Protein 3K2T (pdb70)

Sequence (53 aa):
EIVRTKQKPMDSEEAVLQMNLLGHSFYVYTDAETNGTNIVYSRKDGKYGLIET

Organism: Listeria monocytogenes serovar 1/2a (strain ATCC BAA-679 / EGD-e) (NCBI:txid169963)

Radius of gyration: 10.83 Å; Cα contacts (8 Å, |Δi|>4): 79; chains: 1; bounding box: 22×24×27 Å

B-factor: mean 37.62, std 16.06, range [5.38, 86.71]

Structure (mmCIF, N/CA/C/O backbone):
data_3K2T
#
_entry.id   3K2T
#
_cell.length_a   51.007
_cell.length_b   25.600
_cell.length_c   47.930
_cell.angle_alpha   90
_cell.angle_beta   90
_cell.angle_gamma   90
#
_symmetry.space_group_name_H-M   'P 21 21 2'
#
loop_
_entity.id
_entity.type
_entity.pdbx_description
1 polymer 'Lmo2511 protein'
2 water water
#
loop_
_atom_site.group_PDB
_atom_site.id
_atom_site.type_symbol
_atom_site.label_atom_id
_atom_site.label_alt_id
_atom_site.label_comp_id
_atom_site.label_asym_id
_atom_site.label_entity_id
_atom_site.label_seq_id
_atom_site.pdbx_PDB_ins_code
_atom_site.Cartn_x
_atom_site.Cartn_y
_atom_site.Cartn_z
_atom_site.o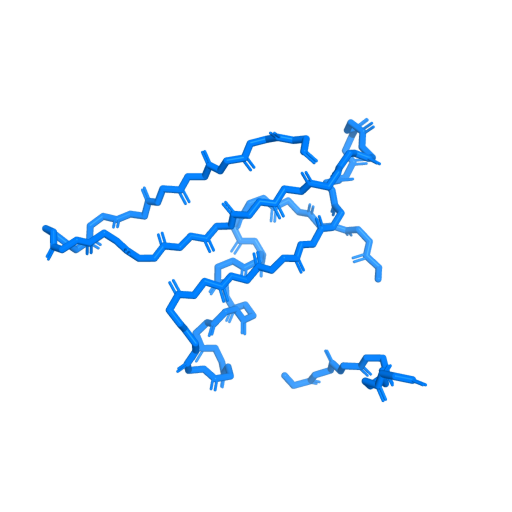ccupancy
_atom_site.B_iso_or_equiv
_atom_site.auth_seq_id
_atom_site.auth_comp_id
_atom_site.auth_asym_id
_atom_site.auth_atom_id
_atom_site.pdbx_PDB_model_num
ATOM 1 N N . GLU A 1 1 ? 9.787 14.746 16.100 1.00 59.37 1 GLU A N 1
ATOM 2 C CA . GLU A 1 1 ? 10.248 16.139 15.888 1.00 58.40 1 GLU A CA 1
ATOM 3 C C . GLU A 1 1 ? 10.197 16.522 14.403 1.00 60.88 1 GLU A C 1
ATOM 4 O O . GLU A 1 1 ? 11.006 17.308 13.906 1.00 72.94 1 GLU A O 1
ATOM 10 N N . ILE A 1 2 ? 9.252 15.929 13.688 1.00 58.16 2 ILE A N 1
ATOM 11 C CA . ILE A 1 2 ? 9.053 16.196 12.262 1.00 52.08 2 ILE A CA 1
ATOM 12 C C . ILE A 1 2 ? 7.918 15.310 11.781 1.00 42.84 2 ILE A C 1
ATOM 13 O O . ILE A 1 2 ? 8.055 14.095 11.706 1.00 44.36 2 ILE A O 1
ATOM 18 N N . VAL A 1 3 ? 6.795 15.935 11.464 1.00 4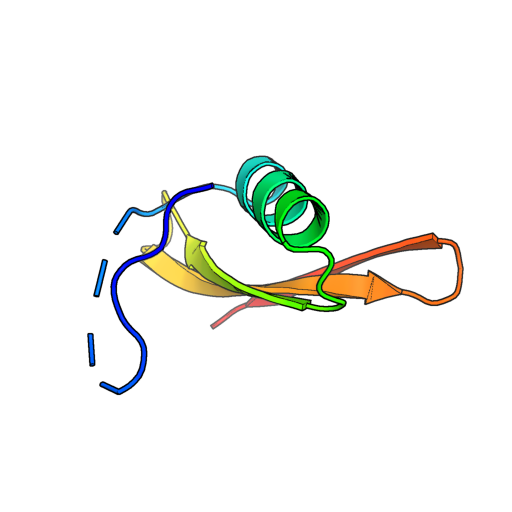0.95 3 VAL A N 1
ATOM 19 C CA . VAL A 1 3 ? 5.609 15.238 10.993 1.00 38.49 3 VAL A CA 1
ATOM 20 C C . VAL A 1 3 ? 5.118 15.907 9.723 1.00 46.11 3 VAL A C 1
ATOM 21 O O . VAL A 1 3 ? 5.464 17.058 9.458 1.00 39.99 3 VAL A O 1
ATOM 25 N N . ARG A 1 4 ? 4.330 15.187 8.931 1.00 48.94 4 ARG A N 1
ATOM 26 C CA . ARG A 1 4 ? 3.792 15.750 7.703 1.00 51.29 4 ARG A CA 1
ATOM 27 C C . ARG A 1 4 ? 2.543 16.556 8.040 1.00 58.09 4 ARG A C 1
ATOM 28 O O . ARG A 1 4 ? 2.588 17.779 8.099 1.00 71.07 4 ARG A O 1
ATOM 30 N N . THR A 1 5 ? 1.431 15.864 8.267 1.00 60.53 5 THR A N 1
ATOM 31 C CA . THR A 1 5 ? 0.164 16.521 8.589 1.00 63.93 5 THR A CA 1
ATOM 32 C C . THR A 1 5 ? -0.974 15.488 8.598 1.00 65.75 5 THR A C 1
ATOM 33 O O . THR A 1 5 ? -1.220 14.821 7.593 1.00 60.29 5 THR A O 1
ATOM 37 N N . LYS A 1 6 ? -1.654 15.356 9.739 1.00 69.04 6 LYS A N 1
ATOM 38 C CA . LYS A 1 6 ? -2.752 14.393 9.898 1.00 67.61 6 LYS A CA 1
ATOM 39 C C . LYS A 1 6 ? -4.035 14.798 9.169 1.00 70.48 6 LYS A C 1
ATOM 40 O O . LYS A 1 6 ? -4.511 15.924 9.308 1.00 71.52 6 LYS A O 1
ATOM 42 N N . GLN A 1 7 ? -4.594 13.870 8.399 1.00 72.98 7 GLN A N 1
ATOM 43 C CA . GLN A 1 7 ? -5.826 14.122 7.654 1.00 74.35 7 GLN A CA 1
ATOM 44 C C . GLN A 1 7 ? -5.627 15.189 6.584 1.00 69.89 7 GLN A C 1
ATOM 45 O O . GLN A 1 7 ? -6.589 15.656 5.977 1.00 68.52 7 GLN A O 1
ATOM 51 N N . LYS A 1 11 ? 8.948 10.970 4.586 1.00 53.97 11 LYS A N 1
ATOM 52 C CA . LYS A 1 11 ? 10.168 10.434 3.995 1.00 52.90 11 LYS A CA 1
ATOM 53 C C . LYS A 1 11 ? 10.411 9.001 4.457 1.00 52.20 11 LYS A C 1
ATOM 54 O O . LYS A 1 11 ? 10.141 8.661 5.606 1.00 53.88 11 LYS A O 1
ATOM 56 N N . PRO A 1 12 ? 10.914 8.136 3.559 1.00 49.73 12 PRO A N 1
ATOM 57 C CA . PRO A 1 12 ? 11.188 6.737 3.900 1.00 43.63 12 PRO A CA 1
ATOM 58 C C . PRO A 1 12 ? 12.388 6.578 4.833 1.00 46.54 12 PRO A C 1
ATOM 59 O O . PRO A 1 12 ? 13.361 7.336 4.765 1.00 42.14 12 PRO A O 1
ATOM 63 N N . MET A 1 13 ? 12.309 5.579 5.702 1.00 30.58 13 MET A N 1
ATOM 64 C CA . MET A 1 13 ? 13.364 5.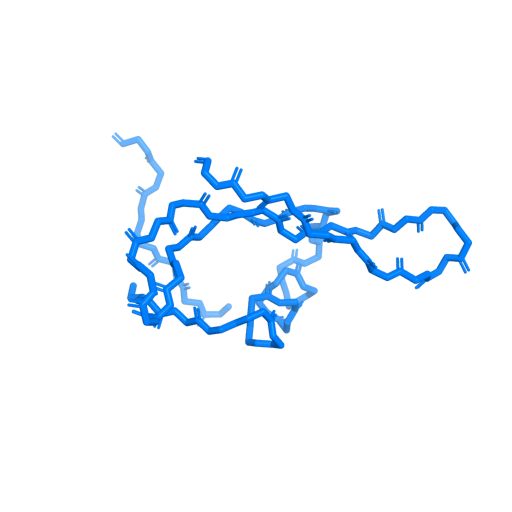326 6.666 1.00 30.51 13 MET A CA 1
ATOM 65 C C . MET A 1 13 ? 13.450 3.832 6.938 1.00 30.78 13 MET A C 1
ATOM 66 O O . MET A 1 13 ? 12.628 3.054 6.446 1.00 37.02 13 MET A O 1
ATOM 71 N N . ASP A 1 14 ? 14.464 3.425 7.690 1.00 31.28 14 ASP A N 1
ATOM 72 C CA . ASP A 1 14 ? 14.605 2.021 8.032 1.00 41.88 14 ASP A CA 1
ATOM 73 C C . ASP A 1 14 ? 14.056 1.817 9.440 1.00 37.01 14 ASP A C 1
ATOM 74 O O . ASP A 1 14 ? 13.739 2.781 10.145 1.00 33.37 14 ASP A O 1
ATOM 79 N N . SER A 1 15 ? 13.943 0.560 9.845 1.00 37.44 15 SER A N 1
ATOM 80 C CA . SER A 1 15 ? 13.410 0.217 11.157 1.00 42.24 15 SER A CA 1
ATOM 81 C C . SER A 1 15 ? 13.972 1.031 12.337 1.00 42.20 15 SER A C 1
ATOM 82 O O . SER A 1 15 ? 13.209 1.597 13.127 1.00 41.38 15 SER A O 1
ATOM 85 N N . GLU A 1 16 ? 15.294 1.101 12.454 1.00 44.10 16 GLU A N 1
ATOM 86 C CA . GLU A 1 16 ? 15.9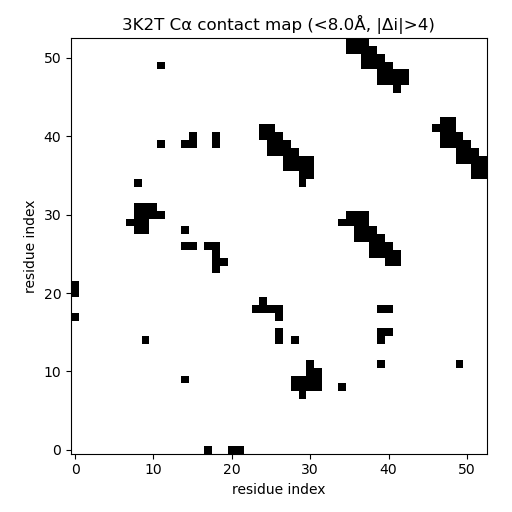24 1.819 13.566 1.00 46.50 16 GLU A CA 1
ATOM 87 C C . GLU A 1 16 ? 15.562 3.302 13.659 1.00 41.73 16 GLU A C 1
ATOM 88 O O . GLU A 1 16 ? 15.473 3.860 14.753 1.00 43.83 16 GLU A O 1
ATOM 94 N N . GLU A 1 17 ? 15.359 3.940 12.515 1.00 35.37 17 GLU A N 1
ATOM 95 C CA . GLU A 1 17 ? 15.001 5.348 12.493 1.00 33.44 17 GLU A CA 1
ATOM 96 C C . GLU A 1 17 ? 13.545 5.558 12.905 1.00 28.99 17 GLU A C 1
ATOM 97 O O . GLU A 1 17 ? 13.215 6.554 13.551 1.00 27.52 17 GLU A O 1
ATOM 103 N N . ALA A 1 18 ? 12.682 4.618 12.536 1.00 24.07 18 ALA A N 1
ATOM 104 C CA . ALA A 1 18 ? 11.262 4.700 12.865 1.00 24.82 18 ALA A CA 1
ATOM 105 C C . ALA A 1 18 ? 11.059 4.574 14.374 1.00 27.43 18 ALA A C 1
ATOM 106 O O . ALA A 1 18 ? 10.219 5.256 14.966 1.00 23.57 18 ALA A O 1
ATOM 108 N N . VAL A 1 19 ? 11.835 3.687 14.982 1.00 23.12 19 VAL A N 1
ATOM 109 C CA . VAL A 1 19 ? 11.783 3.473 16.416 1.00 24.62 19 VAL A CA 1
ATOM 110 C C . VAL A 1 19 ? 12.150 4.756 17.144 1.00 27.10 19 VAL A C 1
ATOM 111 O O . VAL A 1 19 ? 11.509 5.127 18.131 1.00 31.73 19 VAL A O 1
ATOM 115 N N . LEU A 1 20 ? 13.182 5.435 16.651 1.00 31.84 20 LEU A N 1
ATOM 116 C CA . LEU A 1 20 ? 13.618 6.685 17.258 1.00 29.60 20 LEU A CA 1
ATOM 117 C C . LEU A 1 20 ? 12.482 7.700 17.174 1.00 34.42 20 LEU A C 1
ATOM 118 O O . LEU A 1 20 ? 12.202 8.401 18.149 1.00 35.04 20 LEU A O 1
ATOM 123 N N . GLN A 1 21 ? 11.818 7.769 16.019 1.00 34.39 21 GLN A N 1
ATOM 124 C CA . GLN A 1 21 ? 10.705 8.704 15.847 1.00 32.43 21 GLN A CA 1
ATOM 125 C C . GLN A 1 21 ? 9.524 8.292 16.717 1.00 27.45 21 GLN A C 1
ATOM 126 O O . GLN A 1 21 ? 8.824 9.141 17.269 1.00 31.54 21 GLN A O 1
ATOM 132 N N . MET A 1 22 ? 9.299 6.984 16.817 1.00 20.24 22 MET A N 1
ATOM 133 C CA . MET A 1 22 ? 8.205 6.455 17.622 1.00 19.49 22 MET A CA 1
ATOM 134 C C . MET A 1 22 ? 8.350 6.926 19.068 1.00 22.68 22 MET A C 1
ATOM 135 O O . MET A 1 22 ? 7.382 7.368 19.693 1.00 22.95 22 MET A O 1
ATOM 140 N N . ASN A 1 23 ? 9.570 6.843 19.591 1.00 20.57 23 ASN A N 1
ATOM 141 C CA . ASN A 1 23 ? 9.824 7.244 20.970 1.00 26.10 23 ASN A CA 1
ATOM 142 C C . ASN A 1 23 ? 9.884 8.754 21.197 1.00 26.99 23 ASN A C 1
ATOM 143 O O . ASN A 1 23 ? 9.441 9.242 22.240 1.00 28.33 23 ASN A O 1
ATOM 148 N N . LEU A 1 24 ? 10.424 9.499 20.235 1.00 32.32 24 LEU A N 1
ATOM 149 C CA . LEU A 1 24 ? 10.503 10.953 20.373 1.00 32.59 24 LEU A CA 1
ATOM 150 C C . LEU A 1 24 ? 9.094 11.509 20.577 1.00 40.10 24 LEU A C 1
ATOM 151 O O . LEU A 1 24 ? 8.895 12.450 21.347 1.00 44.39 24 LEU A O 1
ATOM 156 N N . LEU A 1 25 ? 8.119 10.907 19.893 1.00 40.85 25 LEU A N 1
ATOM 157 C CA . LEU A 1 25 ? 6.713 11.314 20.001 1.00 37.90 25 LEU A CA 1
ATOM 158 C C . LEU A 1 25 ? 6.070 10.631 21.211 1.00 32.90 25 LEU A C 1
ATOM 159 O O . LEU A 1 25 ? 5.031 11.057 21.713 1.00 37.70 25 LEU A O 1
ATOM 164 N N . GLY A 1 26 ? 6.695 9.553 21.664 1.00 36.96 26 GLY A N 1
ATOM 165 C CA . GLY A 1 26 ? 6.179 8.823 22.807 1.00 37.39 26 GLY A CA 1
ATOM 166 C C . GLY A 1 26 ? 5.017 7.907 22.472 1.00 29.13 26 GLY A C 1
ATOM 167 O O . GLY A 1 26 ? 4.123 7.734 23.291 1.00 35.20 26 GLY A O 1
ATOM 168 N N . HIS A 1 27 ? 5.031 7.318 21.278 1.00 30.89 27 HIS A N 1
ATOM 169 C CA . HIS A 1 27 ? 3.964 6.415 20.856 1.00 31.89 27 HIS A CA 1
ATOM 170 C C . HIS A 1 27 ? 4.343 4.943 21.042 1.00 28.34 27 HIS A C 1
ATOM 171 O O . HIS A 1 27 ? 5.521 4.597 21.159 1.00 29.19 27 HIS A O 1
ATOM 178 N N . SER A 1 28 ? 3.332 4.081 21.042 1.00 26.64 28 SER A N 1
ATOM 179 C CA . SER A 1 28 ? 3.523 2.646 21.223 1.00 22.64 28 SER A CA 1
ATOM 180 C C . SER A 1 28 ? 3.765 1.921 19.905 1.00 19.28 28 SER A C 1
ATOM 181 O O . SER A 1 28 ? 4.235 0.781 19.896 1.00 24.69 28 SER A O 1
ATOM 184 N N . PHE A 1 29 ? 3.422 2.582 18.802 1.00 11.02 29 PHE A N 1
ATOM 185 C CA . PHE A 1 29 ? 3.619 2.042 17.459 1.00 17.06 29 PHE A CA 1
ATOM 186 C C . PHE A 1 29 ? 3.757 3.206 16.489 1.00 18.31 29 PHE A C 1
ATOM 187 O O . PHE A 1 29 ? 3.286 4.307 16.756 1.00 16.64 29 PHE A O 1
ATOM 195 N N . TYR A 1 30 ? 4.407 2.964 15.361 1.00 20.66 30 TYR A N 1
ATOM 196 C CA . TYR A 1 30 ? 4.648 4.026 14.397 1.00 15.70 30 TYR A CA 1
ATOM 197 C C . TYR A 1 30 ? 4.572 3.474 12.974 1.00 20.22 30 TYR A C 1
ATOM 198 O O . TYR A 1 30 ? 5.264 2.511 12.630 1.00 13.37 30 TYR A O 1
ATOM 207 N N . VAL A 1 31 ? 3.718 4.085 12.158 1.00 22.44 31 VAL A N 1
ATOM 208 C CA . VAL A 1 31 ? 3.532 3.655 10.776 1.00 19.52 31 VAL A CA 1
ATOM 209 C C . VAL A 1 31 ? 4.435 4.467 9.866 1.00 16.39 31 VAL A C 1
ATOM 210 O O . VAL A 1 31 ? 4.485 5.691 9.968 1.00 23.74 31 VAL A O 1
ATOM 214 N N . TYR A 1 32 ? 5.133 3.795 8.960 1.00 24.28 32 TYR A N 1
ATOM 215 C CA . TYR A 1 32 ? 6.032 4.508 8.066 1.00 20.03 32 TYR A CA 1
ATOM 216 C C . TYR A 1 32 ? 6.273 3.743 6.776 1.00 23.79 32 TYR A C 1
ATOM 217 O O . TYR A 1 32 ? 5.757 2.638 6.585 1.00 36.39 32 TYR A O 1
ATOM 226 N N . THR A 1 33 ? 7.058 4.342 5.888 1.00 29.71 33 THR A N 1
ATOM 227 C CA . THR A 1 33 ? 7.405 3.708 4.622 1.00 30.97 33 THR A CA 1
ATOM 228 C C . THR A 1 33 ? 8.845 3.199 4.726 1.00 25.04 33 THR A C 1
ATOM 229 O O . THR A 1 33 ? 9.720 3.906 5.213 1.00 28.23 33 THR A O 1
ATOM 233 N N . ASP A 1 34 ? 9.090 1.969 4.290 1.00 27.13 34 ASP A N 1
ATOM 234 C CA . ASP A 1 34 ? 10.437 1.413 4.361 1.00 34.04 34 ASP A CA 1
ATOM 235 C C . ASP A 1 34 ? 11.327 1.993 3.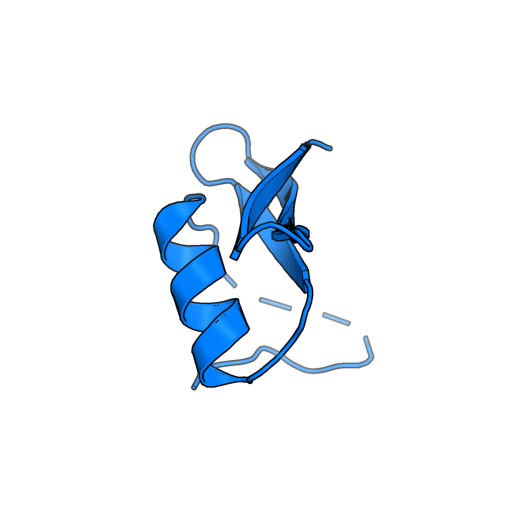265 1.00 26.37 34 ASP A C 1
ATOM 236 O O . ASP A 1 34 ? 10.846 2.389 2.209 1.00 36.35 34 ASP A O 1
ATOM 241 N N . ALA A 1 35 ? 12.627 2.033 3.519 1.00 33.24 35 ALA A N 1
ATOM 242 C CA . ALA A 1 35 ? 13.562 2.576 2.548 1.00 47.38 35 ALA A CA 1
ATOM 243 C C . ALA A 1 35 ? 13.677 1.748 1.264 1.00 54.29 35 ALA A C 1
ATOM 244 O O . ALA A 1 35 ? 13.171 2.161 0.220 1.00 55.61 35 ALA A O 1
ATOM 246 N N . GLU A 1 36 ? 14.326 0.585 1.338 1.00 52.48 36 GLU A N 1
ATOM 247 C CA . GLU A 1 36 ? 14.521 -0.253 0.153 1.00 55.80 36 GLU A CA 1
ATOM 248 C C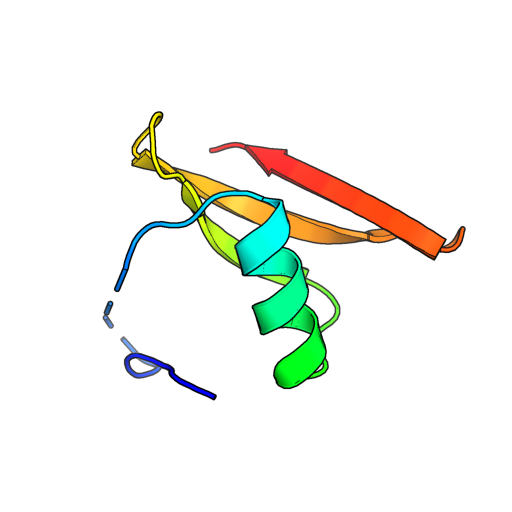 . GLU A 1 36 ? 13.286 -0.937 -0.419 1.00 50.21 36 GLU A C 1
ATOM 249 O O . GLU A 1 36 ? 13.196 -1.112 -1.630 1.00 59.91 36 GLU A O 1
ATOM 255 N N . THR A 1 37 ? 12.340 -1.339 0.423 1.00 56.06 37 THR A N 1
ATOM 256 C CA . THR A 1 37 ? 11.146 -2.003 -0.098 1.00 50.18 37 THR A CA 1
ATOM 257 C C . THR A 1 37 ? 10.110 -0.984 -0.557 1.00 49.54 37 THR A C 1
ATOM 258 O O . THR A 1 37 ? 9.390 -1.214 -1.531 1.00 48.80 37 THR A O 1
ATOM 262 N N . ASN A 1 38 ? 10.050 0.144 0.148 1.00 50.10 38 ASN A N 1
ATOM 263 C CA . ASN A 1 38 ? 9.103 1.220 -0.143 1.00 40.76 38 ASN A CA 1
ATOM 264 C C . ASN A 1 38 ? 7.691 0.793 0.269 1.00 43.16 38 ASN A C 1
ATOM 265 O O . ASN A 1 38 ? 6.686 1.368 -0.167 1.00 37.84 38 ASN A O 1
ATOM 270 N N . GLY A 1 39 ? 7.625 -0.231 1.113 1.00 39.36 39 GLY A N 1
ATOM 271 C CA . GLY A 1 39 ? 6.344 -0.711 1.596 1.00 33.32 39 GLY A CA 1
ATOM 272 C C . GLY A 1 39 ? 6.031 -0.121 2.961 1.00 30.13 39 GLY A C 1
ATOM 273 O O . GLY A 1 39 ? 6.918 0.317 3.682 1.00 33.68 39 GLY A O 1
ATOM 274 N N . THR A 1 40 ? 4.755 -0.102 3.311 1.00 24.27 40 THR A N 1
ATOM 275 C CA . THR A 1 40 ? 4.321 0.430 4.590 1.00 27.63 40 THR A CA 1
ATOM 276 C C . THR A 1 40 ? 4.645 -0.541 5.739 1.00 25.04 40 THR A C 1
ATOM 277 O O . THR A 1 40 ? 4.145 -1.665 5.760 1.00 29.00 40 THR A O 1
ATOM 281 N N . ASN A 1 41 ? 5.475 -0.113 6.686 1.00 18.59 41 ASN A N 1
ATOM 282 C CA . ASN A 1 41 ? 5.804 -0.958 7.838 1.00 22.55 41 ASN A CA 1
ATOM 283 C C . ASN A 1 41 ? 5.314 -0.354 9.149 1.00 28.13 41 ASN A C 1
ATOM 284 O O . ASN A 1 41 ? 4.964 0.828 9.215 1.00 21.18 41 ASN A O 1
ATOM 289 N N . ILE A 1 42 ? 5.291 -1.172 10.196 1.00 29.21 42 ILE A N 1
ATOM 290 C CA . ILE A 1 42 ? 4.861 -0.706 11.505 1.00 26.36 42 ILE A CA 1
ATOM 291 C C . ILE A 1 42 ? 5.776 -1.239 12.618 1.00 28.99 42 ILE A C 1
ATOM 292 O O . ILE A 1 42 ? 5.877 -2.452 12.821 1.00 31.53 42 ILE A O 1
ATOM 297 N N . VAL A 1 43 ? 6.465 -0.336 13.318 1.00 16.67 43 VAL A N 1
ATOM 298 C CA . VAL A 1 43 ? 7.321 -0.737 14.435 1.00 19.76 43 VAL A CA 1
ATOM 299 C C . VAL A 1 43 ? 6.547 -0.421 15.715 1.00 22.20 43 VAL A C 1
ATOM 300 O O . VAL A 1 43 ? 5.792 0.559 15.782 1.00 12.11 43 VAL A O 1
ATOM 304 N N . TYR A 1 44 ? 6.721 -1.251 16.732 1.00 14.60 44 TYR A N 1
ATOM 305 C CA . TYR A 1 44 ? 5.993 -1.033 17.971 1.00 18.25 44 TYR A CA 1
ATOM 306 C C . TYR A 1 44 ? 6.704 -1.687 19.128 1.00 17.70 44 TYR A C 1
ATOM 307 O O . TYR A 1 44 ? 7.532 -2.575 18.938 1.00 17.71 44 TYR A O 1
ATOM 316 N N . SER A 1 45 ? 6.367 -1.239 20.327 1.00 18.67 45 SER A N 1
ATOM 317 C CA . SER A 1 45 ? 6.965 -1.777 21.529 1.00 20.75 45 SER A CA 1
ATOM 318 C C . SER A 1 45 ? 6.192 -3.022 21.961 1.00 23.13 45 SER A C 1
ATOM 319 O O . SER A 1 45 ? 4.960 -3.058 21.886 1.00 22.75 45 SER A O 1
ATOM 322 N N . ARG A 1 46 ? 6.922 -4.049 22.387 1.00 20.39 46 ARG A N 1
ATOM 323 C CA . ARG A 1 46 ? 6.304 -5.280 22.866 1.00 21.50 46 ARG A CA 1
ATOM 324 C C . ARG A 1 46 ? 6.316 -5.172 24.379 1.00 25.60 46 ARG A C 1
ATOM 325 O O . ARG A 1 46 ? 6.984 -4.297 24.933 1.00 29.66 46 ARG A O 1
ATOM 333 N N . LYS A 1 47 ? 5.584 -6.044 25.056 1.00 33.85 47 LYS A N 1
ATOM 334 C CA . LYS A 1 47 ? 5.539 -5.978 26.512 1.00 41.93 47 LYS A CA 1
ATOM 335 C C . LYS A 1 47 ? 6.859 -6.322 27.189 1.00 36.08 47 LYS A C 1
ATOM 336 O O . LYS A 1 47 ? 7.242 -5.689 28.180 1.00 34.84 47 LYS A O 1
ATOM 342 N N . ASP A 1 48 ? 7.566 -7.310 26.655 1.00 32.16 48 ASP A N 1
ATOM 343 C CA . ASP A 1 48 ? 8.830 -7.711 27.255 1.00 36.58 48 ASP A CA 1
ATOM 344 C C . ASP A 1 48 ? 9.955 -6.703 27.023 1.00 40.22 48 ASP A C 1
ATOM 345 O O . ASP A 1 48 ? 11.120 -6.976 27.327 1.00 39.19 48 ASP A O 1
ATOM 350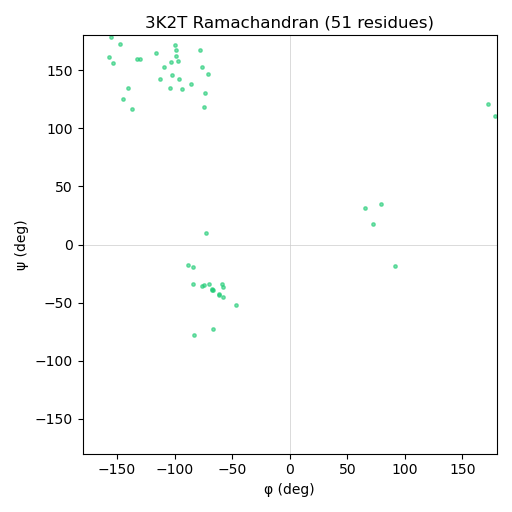 N N . GLY A 1 49 ? 9.600 -5.530 26.498 1.00 36.97 49 GLY A N 1
ATOM 351 C CA . GLY A 1 49 ? 10.593 -4.493 26.263 1.00 25.32 49 GLY A CA 1
ATOM 352 C C . GLY A 1 49 ? 11.244 -4.486 24.892 1.00 25.03 49 GLY A C 1
ATOM 353 O O . GLY A 1 49 ? 11.837 -3.485 24.507 1.00 30.64 49 GLY A O 1
ATOM 354 N N . LYS A 1 50 ? 11.162 -5.595 24.161 1.00 27.00 50 LYS A N 1
ATOM 355 C CA . LYS A 1 50 ? 11.747 -5.659 22.818 1.00 21.44 50 LYS A CA 1
ATOM 356 C C . LYS A 1 50 ? 10.824 -4.954 21.832 1.00 28.17 50 LYS A C 1
ATOM 357 O O . LYS A 1 50 ? 9.668 -4.656 22.147 1.00 28.67 50 LYS A O 1
ATOM 363 N N . TYR A 1 51 ? 11.340 -4.696 20.634 1.00 27.83 51 TYR A N 1
ATOM 364 C CA . TYR A 1 51 ? 10.570 -4.046 19.585 1.00 15.09 51 TYR A CA 1
ATOM 365 C C . TYR A 1 51 ? 10.134 -5.096 18.583 1.00 23.94 51 TYR A C 1
ATOM 366 O O . TYR A 1 51 ? 10.756 -6.149 18.464 1.00 24.55 51 TYR A O 1
ATOM 375 N N . GLY A 1 52 ? 9.062 -4.785 17.862 1.00 23.40 52 GLY A N 1
ATOM 376 C CA . GLY A 1 52 ? 8.541 -5.674 16.845 1.00 14.64 52 GLY A CA 1
ATOM 377 C C . GLY A 1 52 ? 8.270 -4.874 15.580 1.00 19.98 52 GLY A C 1
ATOM 378 O O . GLY A 1 52 ? 8.127 -3.648 15.617 1.00 17.03 52 GLY A O 1
ATOM 379 N N . LEU A 1 53 ? 8.195 -5.561 14.452 1.00 25.17 53 LEU A N 1
ATOM 380 C CA . LEU A 1 53 ? 7.949 -4.884 13.193 1.00 29.81 53 LEU A CA 1
ATOM 381 C C . LEU A 1 53 ? 7.001 -5.691 12.326 1.00 27.50 53 LEU A C 1
ATOM 382 O O . LEU A 1 53 ? 7.138 -6.907 12.194 1.00 24.54 53 LEU A O 1
ATOM 387 N N . ILE A 1 54 ? 6.030 -4.996 11.747 1.00 25.54 54 ILE A N 1
ATOM 388 C CA . ILE A 1 54 ? 5.070 -5.616 10.857 1.00 22.16 54 ILE A CA 1
ATOM 389 C C . ILE A 1 54 ? 5.338 -5.038 9.461 1.00 18.57 54 ILE A C 1
ATOM 390 O O . ILE A 1 54 ? 5.666 -3.864 9.326 1.00 19.73 54 ILE A O 1
ATOM 395 N N . GLU A 1 55 ? 5.211 -5.871 8.433 1.00 25.24 55 GLU A N 1
ATOM 396 C CA . GLU A 1 55 ? 5.463 -5.445 7.062 1.00 38.11 55 GLU A CA 1
ATOM 397 C C . GLU A 1 55 ? 4.204 -5.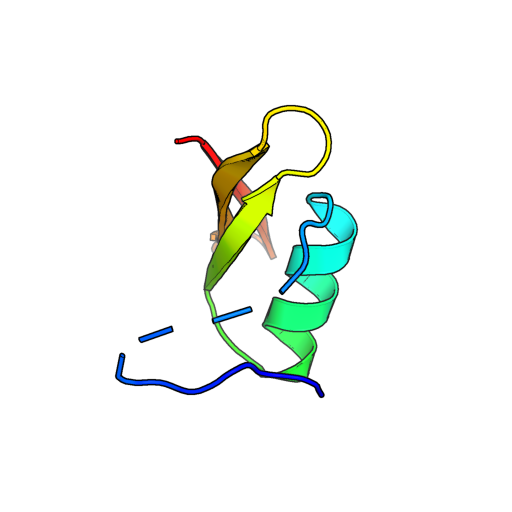345 6.203 1.00 41.58 55 GLU A C 1
ATOM 398 O O . GLU A 1 55 ? 3.216 -6.043 6.432 1.00 41.60 55 GLU A O 1
ATOM 404 N N . THR A 1 56 ? 4.264 -4.471 5.205 1.00 46.13 56 THR A N 1
ATOM 405 C CA . THR A 1 56 ? 3.154 -4.246 4.280 1.00 54.30 56 THR A CA 1
ATOM 406 C C . THR A 1 56 ? 1.930 -3.663 4.978 1.00 53.93 56 THR A C 1
ATOM 407 O O . THR A 1 56 ? 1.519 -2.550 4.587 1.00 55.10 56 THR A O 1
#

InterPro domains:
  IPR003489 Ribosome hibernation promoting factor/RaiA [PF02482] (4-96)
  IPR003489 Ribosome hibernation promoting factor/RaiA [TIGR00741] (3-103)
  IPR003489 Ribosome hibernation promoting factor/RaiA [cd00552] (3-95)
  IPR032528 Sigma 54 modulation/S30EA ribosomal protein, C-terminal [PF16321] (130-183)
  IPR034694 Ribosome hibernation promoting factor, long/plastid [MF_00839] (2-187)
  IPR036567 Ribosome hibernation promotion factor-like [G3DSA:3.30.160.100] (2-110)
  IPR036567 Ribosome hibernation promotion factor-like [SSF69754] (3-104)
  IPR038416 Sigma 54 modulation/S30EA ribosomal protein, C-terminal domain superfamily [G3DSA:3.30.505.50] (141-187)
  IPR050574 HPF/YfiA ribosome-associated [PTHR33231] (3-186)

CATH classification: 3.30.505.50

Solvent-accessible surface area: 4316 Å² total; per-residue (Å²): 149,149,109,99,115,99,220,124,81,34,54,49,141,83,0,24,99,38,0,72,105,67,63,101,74,118,36,84,14,51,8,51,140,94,109,25,64,9,36,2,54,54,124,220,104,58,145,115,14,74,95,132,138

Nearest PDB structures (foldseek):
  3k2t-assembly1_A  TM=1.019E+00  e=6.736E-10  Listeria monocytogenes
  6t7o-assembly1_B  TM=8.624E-01  e=5.266E-07  Staphylococcus aureus subsp. aureus NCTC 8325
  5nko-assembly1_B  TM=8.278E-01  e=9.932E-07  Staphylococcus aureus subsp. aureus NCTC 8325
  3ka5-assembly1_A  TM=8.525E-01  e=4.553E-06  Clostridium acetobutylicum
  3lyv-assembly1_B-2  TM=8.192E-01  e=6.662E-06  Streptococcus pyogenes serotype M6

Secondary structure (DSSP, 8-state):
---------B-HHHHHHHHHHHT-SEEEEEBSSS--EEEEEE-TTS-EEEE--

Foldseek 3Di:
DDDDDPCDADAPVVQVVVCPVVDHQKGWHAHDVVRWIKMWGADPVGDIDMDTD